Protein AF-A0A969M2R9-F1 (afdb_monomer)

Sequence (69 aa):
MEGVTQLNLEVIGKLRRDAHLKFLYTGRQKGRGRHRLYDGKVDLHQPESLEFVALVEKDIKLYSSRTAL

Secondary structure (DSSP, 8-state):
-HHHHTTT-----PPPTT---EEE--SPPPSSSSPP-EEEEPPSSSGGGSEEEEEEETTEEEEE-----

Radius of gyration: 15.72 Å; Cα contacts (8 Å, |Δi|>4): 60; chains: 1; bounding box: 40×30×39 Å

Foldseek 3Di:
DVVQVVVVHDDDDDDDPPDWAFAADPDDFDPDDDTGGTDDTQDPVDRPQWAFDDDPDPPDTDTHHPDDD

Structure (mmCIF, N/CA/C/O backbone):
data_AF-A0A969M2R9-F1
#
_entry.id   AF-A0A969M2R9-F1
#
loop_
_atom_site.group_PDB
_atom_site.id
_atom_site.type_symbol
_atom_site.label_atom_id
_atom_site.label_alt_id
_atom_site.label_comp_id
_atom_site.label_asym_id
_atom_site.label_entity_id
_atom_site.label_seq_id
_atom_site.pdbx_PDB_ins_code
_atom_site.Cartn_x
_atom_site.Cartn_y
_atom_site.Cartn_z
_atom_site.occupancy
_atom_site.B_iso_or_equiv
_atom_site.auth_seq_id
_atom_site.auth_comp_id
_atom_site.auth_asym_id
_atom_site.auth_atom_id
_atom_site.pdbx_PDB_model_num
ATOM 1 N N . MET A 1 1 ? 11.492 10.491 13.737 1.00 57.59 1 MET A N 1
ATOM 2 C CA . MET A 1 1 ? 10.769 9.207 13.886 1.00 57.59 1 MET A CA 1
ATOM 3 C C . MET A 1 1 ? 11.477 8.230 14.831 1.00 57.59 1 MET A C 1
ATOM 5 O O . MET A 1 1 ? 10.905 7.188 15.112 1.00 57.59 1 MET A O 1
ATOM 9 N N . GLU A 1 2 ? 12.651 8.572 15.381 1.00 61.41 2 GLU A N 1
ATOM 10 C CA . GLU A 1 2 ? 13.486 7.644 16.166 1.00 61.41 2 GLU A CA 1
ATOM 11 C C . GLU A 1 2 ? 12.824 7.103 17.442 1.00 61.41 2 GLU A C 1
ATOM 13 O O . GLU A 1 2 ? 12.976 5.922 17.733 1.00 61.41 2 GLU A O 1
ATOM 18 N N . GLY A 1 3 ? 12.025 7.909 18.153 1.00 73.88 3 GLY A N 1
ATOM 19 C CA . GLY A 1 3 ? 11.421 7.491 19.425 1.00 73.88 3 GLY A CA 1
ATOM 20 C C . GLY A 1 3 ? 10.399 6.349 19.333 1.00 73.88 3 GLY A C 1
ATOM 21 O O . GLY A 1 3 ? 10.204 5.643 20.313 1.00 73.88 3 GLY A O 1
ATOM 22 N N . VAL A 1 4 ? 9.763 6.129 18.174 1.00 72.50 4 VAL A N 1
ATOM 23 C CA . VAL A 1 4 ? 8.779 5.037 18.002 1.00 72.50 4 VAL A CA 1
ATOM 24 C C . VAL A 1 4 ? 9.451 3.777 17.461 1.00 72.50 4 VAL A C 1
ATOM 26 O O . VAL A 1 4 ? 9.205 2.679 17.954 1.00 72.50 4 VAL A O 1
ATOM 29 N N . THR A 1 5 ? 10.382 3.936 16.517 1.00 71.50 5 THR A N 1
ATOM 30 C CA . THR A 1 5 ? 11.171 2.822 15.972 1.00 71.50 5 THR A CA 1
ATOM 31 C C . THR A 1 5 ? 12.094 2.187 17.015 1.00 71.50 5 THR A C 1
ATOM 33 O O . THR A 1 5 ? 12.299 0.980 16.975 1.00 71.50 5 THR A O 1
ATOM 36 N N . GLN A 1 6 ? 12.608 2.9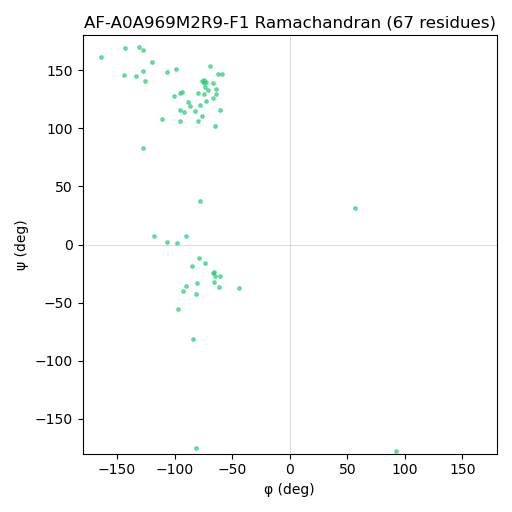57 17.984 1.00 79.69 6 GLN A N 1
ATOM 37 C CA . GLN A 1 6 ? 13.398 2.420 19.105 1.00 79.69 6 GLN A CA 1
ATOM 38 C C . GLN A 1 6 ? 12.580 1.534 20.056 1.00 79.69 6 GLN A C 1
ATOM 40 O O . GLN A 1 6 ? 13.143 0.669 20.718 1.00 79.69 6 GLN A O 1
ATOM 45 N N . LEU A 1 7 ? 11.259 1.722 20.101 1.00 85.00 7 LEU A N 1
ATOM 46 C CA . LEU A 1 7 ? 10.339 0.905 20.895 1.00 85.00 7 LEU A CA 1
ATOM 47 C C . LEU A 1 7 ? 9.799 -0.301 20.112 1.00 85.00 7 LEU A C 1
ATOM 49 O O . LEU A 1 7 ? 8.923 -1.004 20.607 1.00 85.00 7 LEU A O 1
ATOM 53 N N . ASN A 1 8 ? 10.322 -0.546 18.904 1.00 80.56 8 ASN A N 1
ATOM 54 C CA . ASN A 1 8 ? 9.881 -1.614 18.008 1.00 80.56 8 ASN A CA 1
ATOM 55 C C . ASN A 1 8 ? 8.379 -1.531 17.665 1.00 80.56 8 ASN A C 1
ATOM 57 O O . ASN A 1 8 ? 7.709 -2.545 17.481 1.00 80.56 8 ASN A O 1
ATOM 61 N N . LEU A 1 9 ? 7.849 -0.306 17.616 1.00 79.62 9 LEU A N 1
ATOM 62 C CA . LEU A 1 9 ? 6.461 -0.017 17.278 1.00 79.62 9 LEU A CA 1
ATOM 63 C C . LEU A 1 9 ? 6.367 0.580 15.872 1.00 79.62 9 LEU A C 1
ATOM 65 O O . LEU A 1 9 ? 7.249 1.317 15.423 1.00 79.62 9 LEU A O 1
ATOM 69 N N . GLU A 1 10 ? 5.254 0.304 15.198 1.00 78.06 10 GLU A N 1
ATOM 70 C CA . GLU A 1 10 ? 4.936 0.897 13.903 1.00 78.06 10 GLU A CA 1
ATOM 71 C C . GLU A 1 10 ? 4.070 2.148 14.082 1.00 78.06 10 GLU A C 1
ATOM 73 O O . GLU A 1 10 ? 3.071 2.151 14.805 1.00 78.06 10 GLU A O 1
ATOM 78 N N . VAL A 1 11 ? 4.449 3.243 13.417 1.00 77.00 11 VAL A N 1
ATOM 79 C CA . VAL A 1 11 ? 3.657 4.479 13.431 1.00 77.00 11 VAL A CA 1
ATOM 80 C C . VAL A 1 11 ? 2.503 4.337 12.445 1.00 77.00 11 VAL A C 1
ATOM 82 O O . VAL A 1 11 ? 2.693 4.464 11.236 1.00 77.00 11 VAL A O 1
ATOM 85 N N . ILE A 1 12 ? 1.294 4.151 12.968 1.00 80.94 12 ILE A N 1
ATOM 86 C CA . ILE A 1 12 ? 0.061 4.234 12.182 1.00 80.94 12 ILE A CA 1
ATOM 87 C C . ILE A 1 12 ? -0.501 5.648 12.329 1.00 80.94 12 ILE A C 1
ATOM 89 O O . ILE A 1 12 ? -0.860 6.088 13.419 1.00 80.94 12 ILE A O 1
ATOM 93 N N . GLY A 1 13 ? -0.554 6.382 11.220 1.00 81.62 13 GLY A N 1
ATOM 94 C CA . GLY A 1 13 ? -1.045 7.756 11.177 1.00 81.62 13 GLY A CA 1
ATOM 95 C C . GLY A 1 13 ? -2.115 7.953 10.112 1.00 81.62 13 GLY A C 1
ATOM 96 O O . GLY A 1 13 ? -2.300 7.125 9.220 1.00 81.62 13 GLY A O 1
ATOM 97 N N . LYS A 1 14 ? -2.809 9.092 10.175 1.00 84.31 14 LYS A N 1
ATOM 98 C CA . LYS A 1 14 ? -3.729 9.487 9.106 1.00 84.31 14 LYS A CA 1
ATOM 99 C C . LYS A 1 14 ? -2.935 9.782 7.837 1.00 84.31 14 LYS A C 1
ATOM 101 O O . LYS A 1 14 ? -2.028 10.616 7.844 1.00 84.31 14 LYS A O 1
ATOM 106 N N . LEU A 1 15 ? -3.308 9.124 6.743 1.00 82.62 15 LEU A N 1
ATOM 107 C CA . LEU A 1 15 ? -2.754 9.422 5.431 1.00 82.62 15 LEU A CA 1
ATOM 108 C C . LEU A 1 15 ? -3.140 10.854 5.034 1.00 82.62 15 LEU A C 1
ATOM 110 O O . LEU A 1 15 ? -4.297 11.259 5.168 1.00 82.62 15 LEU A O 1
ATOM 114 N N . ARG A 1 16 ? -2.172 11.632 4.542 1.00 85.19 16 ARG A N 1
ATOM 115 C CA . ARG A 1 16 ? -2.461 12.963 3.999 1.00 85.19 16 ARG A CA 1
ATOM 116 C C . ARG A 1 16 ? -3.385 12.846 2.789 1.00 85.19 16 ARG A C 1
ATOM 118 O O . ARG A 1 16 ? -3.252 11.923 1.990 1.00 85.19 16 ARG A O 1
ATOM 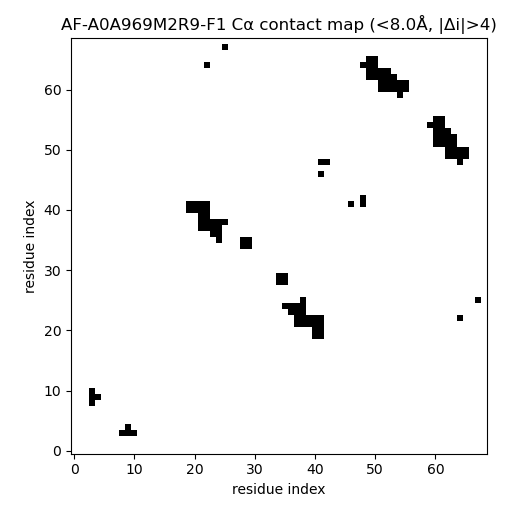125 N N . ARG A 1 17 ? -4.259 13.838 2.606 1.00 81.31 17 ARG A N 1
ATOM 126 C CA . ARG A 1 17 ? -5.212 13.883 1.483 1.00 81.31 17 ARG A CA 1
ATOM 127 C C . ARG A 1 17 ? -4.534 13.909 0.106 1.00 81.31 17 ARG A C 1
ATOM 129 O O . ARG A 1 17 ? -5.130 13.470 -0.868 1.00 81.31 17 ARG A O 1
ATOM 136 N N . ASP A 1 18 ? -3.309 14.420 0.027 1.00 83.44 18 ASP A N 1
ATOM 137 C CA . ASP A 1 18 ? -2.514 14.535 -1.199 1.00 83.44 18 ASP A CA 1
ATOM 138 C C . ASP A 1 18 ? -1.493 13.398 -1.385 1.00 83.44 18 ASP A C 1
ATOM 140 O O . ASP A 1 18 ? -0.750 13.382 -2.367 1.00 83.44 18 ASP A O 1
ATOM 144 N N . ALA A 1 19 ? -1.437 12.430 -0.467 1.00 83.38 19 ALA A N 1
ATOM 145 C CA . ALA A 1 19 ? -0.500 11.324 -0.586 1.00 83.38 19 ALA A CA 1
ATOM 146 C C . ALA A 1 19 ? -0.939 10.337 -1.679 1.00 83.38 19 ALA A C 1
ATOM 148 O O . AL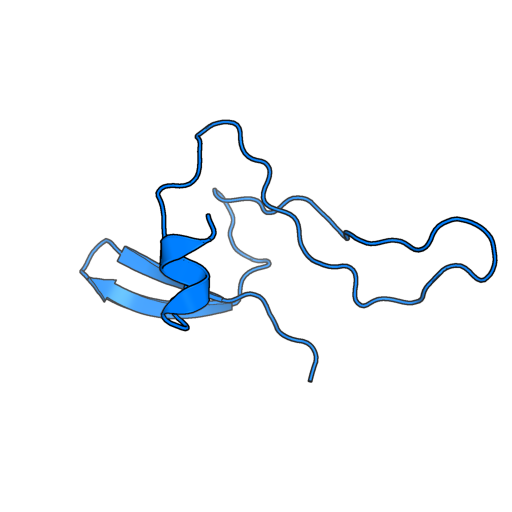A A 1 19 ? -2.096 9.929 -1.772 1.00 83.38 19 ALA A O 1
ATOM 149 N N . HIS A 1 20 ? 0.017 9.909 -2.503 1.00 84.94 20 HIS A N 1
ATOM 150 C CA . HIS A 1 20 ? -0.202 8.869 -3.503 1.00 84.94 20 HIS A CA 1
ATOM 151 C C . HIS A 1 20 ? 0.232 7.511 -2.951 1.00 84.94 20 HIS A C 1
ATOM 153 O O . HIS A 1 20 ? 1.428 7.229 -2.881 1.00 84.94 20 HIS A O 1
ATOM 159 N N . LEU A 1 21 ? -0.735 6.657 -2.617 1.00 85.69 21 LEU A N 1
ATOM 160 C CA . LEU A 1 21 ? -0.477 5.252 -2.310 1.00 85.69 21 LEU A CA 1
ATOM 161 C C . LEU A 1 21 ? -0.102 4.519 -3.610 1.00 85.69 21 LEU A C 1
ATOM 163 O O . LEU A 1 21 ? -0.762 4.703 -4.637 1.00 85.69 21 LEU A O 1
ATOM 167 N N . LYS A 1 22 ? 0.965 3.717 -3.593 1.00 88.75 22 LYS A N 1
ATOM 168 C CA . LYS A 1 22 ? 1.421 2.936 -4.753 1.00 88.75 22 LYS A CA 1
ATOM 169 C C . LYS A 1 22 ? 1.738 1.507 -4.346 1.00 88.75 22 LYS A C 1
ATOM 171 O O . LYS A 1 22 ? 2.286 1.290 -3.270 1.00 88.75 22 LYS A O 1
ATOM 176 N N . PHE A 1 23 ? 1.462 0.560 -5.235 1.00 86.69 23 PHE A N 1
ATOM 177 C CA . PHE A 1 23 ? 1.889 -0.824 -5.053 1.00 86.69 23 PHE A CA 1
ATOM 178 C C . PHE A 1 23 ? 3.385 -0.970 -5.306 1.00 86.69 23 PHE A C 1
ATOM 180 O O . PHE A 1 23 ? 3.925 -0.352 -6.229 1.00 86.69 23 PHE A O 1
ATOM 187 N N . LEU A 1 24 ? 4.043 -1.811 -4.510 1.00 88.00 24 LEU A N 1
ATOM 188 C CA . LEU A 1 24 ? 5.398 -2.263 -4.803 1.00 88.00 24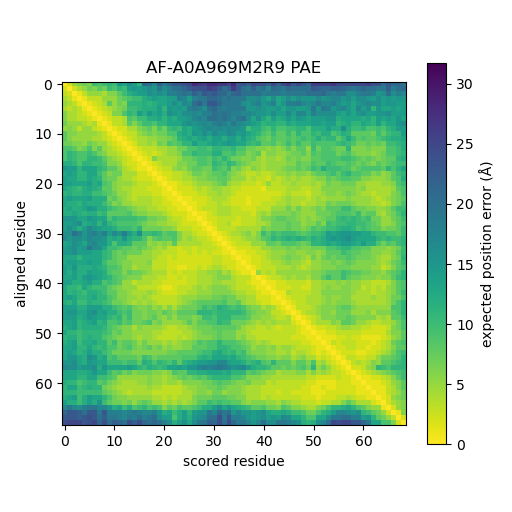 LEU A CA 1
ATOM 189 C C . LEU A 1 24 ? 5.382 -3.139 -6.055 1.00 88.00 24 LEU A C 1
ATOM 191 O O . LEU A 1 24 ? 4.478 -3.947 -6.254 1.00 88.00 24 LEU A O 1
ATOM 195 N N . TYR A 1 25 ? 6.378 -2.959 -6.915 1.00 88.50 25 TYR A N 1
ATOM 196 C CA . TYR A 1 25 ? 6.478 -3.733 -8.143 1.00 88.50 25 TYR A CA 1
ATOM 197 C C . TYR A 1 25 ? 7.125 -5.095 -7.880 1.00 88.50 25 TYR A C 1
ATOM 199 O O . TYR A 1 25 ? 8.308 -5.169 -7.552 1.00 88.50 25 TYR A O 1
ATOM 207 N N . THR A 1 26 ? 6.358 -6.165 -8.080 1.00 85.94 26 THR A N 1
ATOM 208 C CA . THR A 1 26 ? 6.793 -7.564 -7.904 1.00 85.94 26 THR A CA 1
ATOM 209 C C . THR A 1 26 ? 7.002 -8.305 -9.231 1.00 85.94 26 THR A C 1
ATOM 211 O O . THR A 1 26 ? 7.328 -9.487 -9.243 1.00 85.94 26 THR A O 1
AT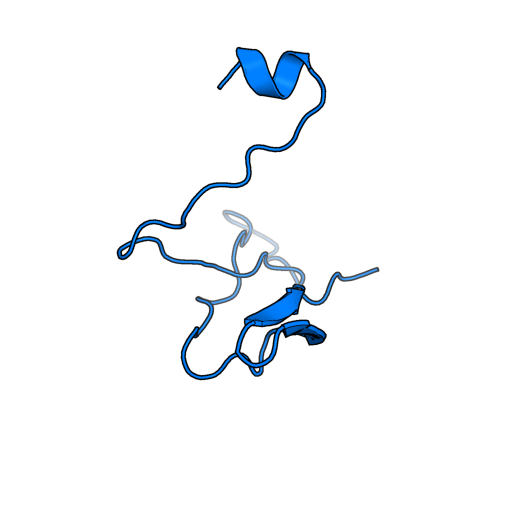OM 214 N N . GLY A 1 27 ? 6.824 -7.622 -10.366 1.00 87.56 27 GLY A N 1
ATOM 215 C CA . GLY A 1 27 ? 6.962 -8.215 -11.696 1.00 87.56 27 GLY A CA 1
ATOM 216 C C . GLY A 1 27 ? 8.407 -8.322 -12.204 1.00 87.56 27 GLY A C 1
ATOM 217 O O . GLY A 1 27 ? 9.380 -7.976 -11.529 1.00 87.56 27 GLY A O 1
ATOM 218 N N . ARG A 1 28 ? 8.549 -8.770 -13.459 1.00 91.12 28 ARG A N 1
ATOM 219 C CA . ARG A 1 28 ? 9.849 -8.928 -14.131 1.00 91.12 28 ARG A CA 1
ATOM 220 C C . ARG A 1 28 ? 10.596 -7.595 -14.247 1.00 91.12 28 ARG A C 1
ATOM 222 O O . ARG A 1 28 ? 10.197 -6.695 -14.984 1.00 91.12 28 ARG A O 1
ATOM 229 N N . GLN A 1 29 ? 11.747 -7.509 -13.588 1.00 91.62 29 GLN A N 1
ATOM 230 C CA . GLN A 1 29 ? 12.620 -6.339 -13.655 1.00 91.62 29 GLN A CA 1
ATOM 231 C C . GLN A 1 29 ? 13.288 -6.183 -15.027 1.00 91.62 29 GLN A C 1
ATOM 233 O O . GLN A 1 29 ? 13.513 -7.148 -15.765 1.00 91.62 29 GLN A O 1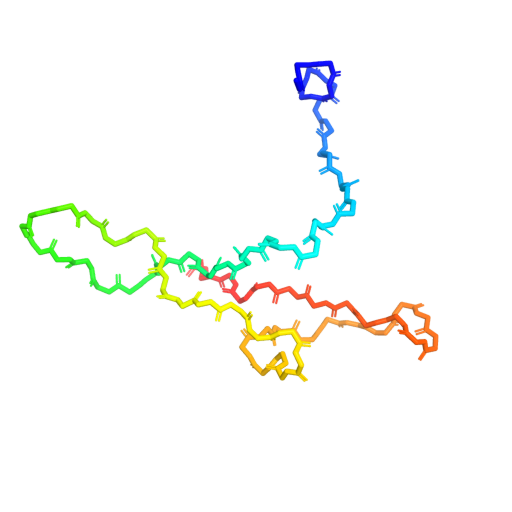
ATOM 238 N N . LYS A 1 30 ? 13.627 -4.936 -15.368 1.00 88.31 30 LYS A N 1
ATOM 239 C CA . LYS A 1 30 ? 14.400 -4.616 -16.573 1.00 88.31 30 LYS A CA 1
ATOM 240 C C . LYS A 1 30 ? 15.858 -5.037 -16.372 1.00 88.31 30 LYS A C 1
ATOM 242 O O . LYS A 1 30 ? 16.418 -4.796 -15.313 1.00 88.31 30 LYS A O 1
ATOM 247 N N . GLY A 1 31 ? 16.482 -5.606 -17.406 1.00 86.88 31 GLY A N 1
ATOM 248 C CA . GLY A 1 31 ? 17.876 -6.072 -17.335 1.00 86.88 31 GLY A CA 1
ATOM 249 C C . GLY A 1 31 ? 18.937 -4.962 -17.328 1.00 86.88 31 GLY A C 1
ATOM 250 O O . GLY A 1 31 ? 20.086 -5.225 -16.991 1.00 86.88 31 GLY A O 1
ATOM 251 N N . ARG 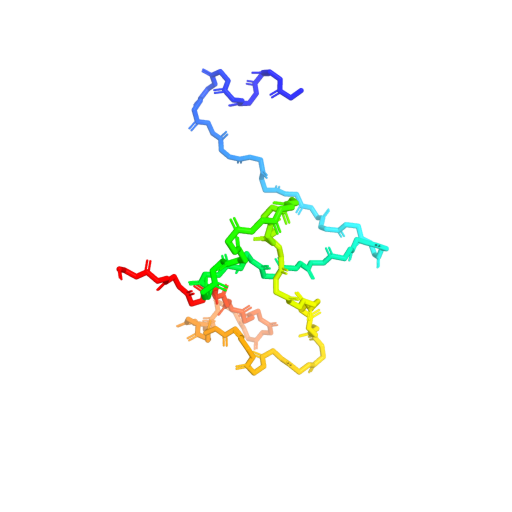A 1 32 ? 18.582 -3.726 -17.707 1.00 88.81 32 ARG A N 1
ATOM 252 C CA . ARG A 1 32 ? 19.462 -2.546 -17.658 1.00 88.81 32 ARG A CA 1
ATOM 253 C C . ARG A 1 32 ? 18.673 -1.290 -17.277 1.00 88.81 32 ARG A C 1
ATOM 255 O O . ARG A 1 32 ? 17.522 -1.132 -17.688 1.00 88.81 32 ARG A O 1
ATOM 262 N N . GLY A 1 33 ? 19.323 -0.386 -16.539 1.00 90.12 33 GLY A N 1
ATOM 263 C CA . GLY A 1 33 ? 18.733 0.846 -16.002 1.00 90.12 33 GLY A CA 1
ATOM 264 C C . GLY A 1 33 ? 18.169 0.683 -14.584 1.00 90.12 33 GLY A C 1
ATOM 265 O O . GLY A 1 33 ? 18.281 -0.379 -13.976 1.00 90.12 33 GLY A O 1
ATOM 266 N N . ARG A 1 34 ? 17.568 1.748 -14.036 1.00 89.62 34 ARG A N 1
ATOM 267 C CA . ARG A 1 34 ? 16.999 1.726 -12.677 1.00 89.62 34 ARG A CA 1
ATOM 268 C C . ARG A 1 34 ? 15.835 0.734 -12.594 1.00 89.62 34 ARG A C 1
ATOM 270 O O . ARG A 1 34 ? 14.897 0.811 -13.390 1.00 89.62 34 ARG A O 1
ATOM 277 N N . HIS A 1 35 ? 15.882 -0.149 -11.597 1.00 89.25 35 HIS A N 1
ATOM 278 C CA . HIS A 1 35 ? 14.808 -1.099 -11.309 1.00 89.25 35 HIS A CA 1
ATOM 279 C C . HIS A 1 35 ? 13.489 -0.385 -11.008 1.00 89.25 35 HIS A C 1
ATOM 281 O O . HIS A 1 35 ? 13.454 0.705 -10.423 1.00 89.25 35 HIS A O 1
ATOM 287 N N . ARG A 1 36 ? 12.385 -1.020 -11.402 1.00 89.75 36 ARG A N 1
ATOM 288 C CA . ARG A 1 36 ? 11.050 -0.510 -11.117 1.00 89.75 36 ARG A CA 1
ATOM 289 C C . ARG A 1 36 ? 10.717 -0.832 -9.663 1.00 89.75 36 ARG A C 1
ATOM 291 O O . ARG A 1 36 ? 10.715 -1.993 -9.272 1.00 89.75 36 ARG A O 1
ATOM 298 N N . LEU A 1 37 ? 10.461 0.217 -8.885 1.00 89.00 37 LEU A N 1
ATOM 299 C CA . LEU A 1 37 ? 10.100 0.125 -7.465 1.00 89.00 37 LEU A CA 1
ATOM 300 C C . LEU A 1 37 ? 8.588 0.009 -7.261 1.00 89.00 37 LEU A C 1
ATOM 302 O O . LEU A 1 37 ? 8.141 -0.697 -6.366 1.00 89.00 37 LEU A O 1
ATOM 306 N N . TYR A 1 38 ? 7.807 0.689 -8.103 1.00 89.69 38 TYR A N 1
ATOM 307 C CA . TYR A 1 38 ? 6.358 0.792 -7.953 1.00 89.69 38 TYR A CA 1
ATOM 308 C C . TYR A 1 38 ? 5.637 0.357 -9.220 1.00 89.69 38 TYR A C 1
ATOM 310 O O . TYR A 1 38 ? 6.090 0.668 -10.329 1.00 89.69 38 TYR A O 1
ATOM 318 N N . ASP A 1 39 ? 4.518 -0.342 -9.051 1.00 84.75 39 ASP A N 1
ATOM 319 C CA . ASP A 1 39 ? 3.683 -0.755 -10.169 1.00 84.75 39 ASP A CA 1
ATOM 320 C C . ASP A 1 39 ? 2.735 0.384 -10.569 1.00 84.75 39 ASP A C 1
ATOM 322 O O . ASP A 1 39 ? 3.062 1.172 -11.462 1.00 84.75 39 ASP A O 1
ATOM 326 N N . GLY A 1 40 ? 1.625 0.539 -9.846 1.00 85.06 40 GLY A N 1
ATOM 327 C CA . GLY A 1 40 ? 0.598 1.551 -10.090 1.00 85.06 40 GLY A CA 1
ATOM 328 C C . GLY A 1 40 ? 0.195 2.326 -8.835 1.00 85.06 40 GLY A C 1
ATOM 329 O O . GLY A 1 40 ? 0.585 1.981 -7.717 1.00 85.06 40 GLY A O 1
ATOM 330 N N . LYS A 1 41 ? -0.580 3.399 -9.037 1.00 88.38 41 LYS A N 1
ATOM 331 C CA . LYS A 1 41 ? -1.262 4.135 -7.962 1.00 88.38 41 LYS A CA 1
ATOM 332 C C . LYS A 1 41 ? -2.479 3.326 -7.507 1.00 88.38 41 LYS A C 1
ATOM 334 O O . LYS A 1 41 ? -3.163 2.750 -8.344 1.00 88.38 41 LYS A O 1
ATOM 339 N N . VAL A 1 42 ? -2.739 3.305 -6.205 1.00 87.00 42 VAL A N 1
ATOM 340 C CA . VAL A 1 42 ? -3.938 2.666 -5.653 1.00 87.00 42 VAL A CA 1
ATOM 341 C C . VAL A 1 42 ? -5.128 3.599 -5.823 1.00 87.00 42 VAL A C 1
ATOM 343 O O . VAL A 1 42 ? -5.050 4.780 -5.469 1.00 87.00 42 VAL A O 1
ATOM 346 N N . ASP A 1 43 ? -6.215 3.063 -6.366 1.00 85.56 43 ASP A N 1
ATOM 347 C CA . ASP A 1 43 ? -7.505 3.738 -6.389 1.00 85.56 43 ASP A CA 1
ATOM 348 C C . ASP A 1 43 ? -8.263 3.430 -5.090 1.00 85.56 43 ASP A C 1
ATOM 350 O O . ASP A 1 43 ? -8.522 2.274 -4.760 1.00 85.56 43 ASP A O 1
ATOM 354 N N . LEU A 1 44 ? -8.579 4.476 -4.325 1.00 82.12 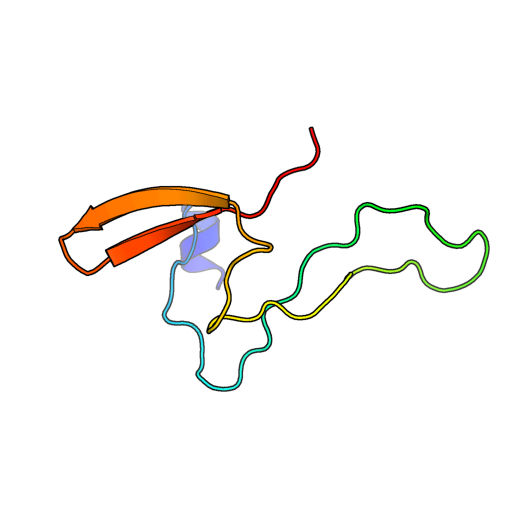44 LEU A N 1
ATOM 355 C CA . LEU A 1 44 ? -9.315 4.365 -3.063 1.00 82.12 44 LEU A CA 1
ATOM 356 C C . LEU A 1 44 ? -10.835 4.332 -3.274 1.00 82.12 44 LEU A C 1
ATOM 358 O O . LEU A 1 44 ? -11.559 3.916 -2.373 1.00 82.12 44 LEU A O 1
ATOM 362 N N . HIS A 1 45 ? -11.326 4.772 -4.436 1.00 84.00 45 HIS A N 1
ATOM 363 C CA . HIS A 1 45 ? -12.745 4.703 -4.785 1.00 84.00 45 HIS A CA 1
ATOM 364 C C . HIS A 1 45 ? -13.131 3.304 -5.269 1.00 84.00 45 HIS A C 1
ATOM 366 O O . HIS A 1 45 ? -14.246 2.855 -5.009 1.00 84.00 45 HIS A O 1
ATOM 372 N N . GLN A 1 46 ? -12.203 2.616 -5.938 1.00 83.00 46 GLN A N 1
ATOM 373 C CA . GLN A 1 46 ? -12.375 1.254 -6.443 1.00 83.00 46 GLN A CA 1
ATOM 374 C C . GLN A 1 46 ? -11.217 0.363 -5.963 1.00 83.00 46 GLN A C 1
ATOM 376 O O . GLN A 1 46 ? -10.247 0.147 -6.693 1.00 83.00 46 GLN A O 1
ATOM 381 N N . PRO A 1 47 ? -11.289 -0.171 -4.729 1.00 80.75 47 PRO A N 1
ATOM 382 C CA . PRO A 1 47 ? -10.206 -0.944 -4.124 1.00 80.75 47 PRO A CA 1
ATOM 383 C C . PRO A 1 47 ? -10.130 -2.391 -4.652 1.00 80.75 47 PRO A C 1
ATOM 385 O O . PRO A 1 47 ? -9.827 -3.304 -3.896 1.00 80.75 47 PRO A O 1
ATOM 388 N N . GLU A 1 48 ? -10.383 -2.628 -5.942 1.00 80.50 48 GLU A N 1
ATOM 389 C CA . GLU A 1 48 ? -10.362 -3.972 -6.555 1.00 80.50 48 GLU A CA 1
ATOM 390 C C . GLU A 1 48 ? -8.968 -4.616 -6.539 1.00 80.50 48 GLU A C 1
ATOM 392 O O . GLU A 1 48 ? -8.819 -5.836 -6.527 1.00 80.50 48 GLU A O 1
ATOM 397 N N . SER A 1 49 ? -7.932 -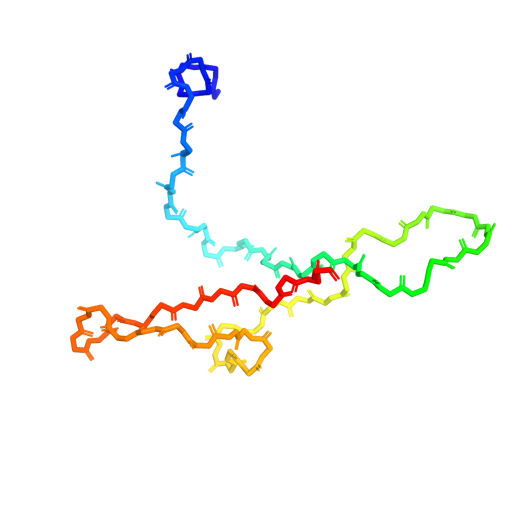3.777 -6.540 1.00 79.75 49 SER A N 1
ATOM 398 C CA . SER A 1 49 ? -6.527 -4.193 -6.466 1.00 79.75 49 SER A CA 1
ATOM 399 C C . SER A 1 49 ? -6.070 -4.553 -5.049 1.00 79.75 49 SER A C 1
ATOM 401 O O . SER A 1 49 ? -4.980 -5.104 -4.878 1.00 79.75 49 SER A O 1
ATOM 403 N N . LEU A 1 50 ? -6.882 -4.237 -4.039 1.00 85.31 50 LEU A N 1
ATOM 404 C CA . LEU A 1 50 ? -6.645 -4.596 -2.650 1.00 85.31 50 LEU A CA 1
ATOM 405 C C . LEU A 1 50 ? -7.450 -5.842 -2.288 1.00 85.31 50 LEU A C 1
ATOM 407 O O . LEU A 1 50 ? -8.529 -6.098 -2.817 1.00 85.31 50 LEU A O 1
ATOM 411 N N . GLU A 1 51 ? -6.929 -6.615 -1.349 1.00 88.00 51 GLU A N 1
ATOM 412 C CA . GLU A 1 51 ? -7.635 -7.765 -0.810 1.00 88.00 51 GLU A CA 1
ATOM 413 C C . GLU A 1 51 ? -8.497 -7.316 0.368 1.00 88.00 51 GLU A C 1
ATOM 415 O O . GLU A 1 51 ? -8.003 -6.711 1.319 1.00 88.00 51 GLU A O 1
ATOM 420 N N . PHE A 1 52 ? -9.803 -7.565 0.292 1.00 89.50 52 PHE A N 1
ATOM 421 C CA . PHE A 1 52 ? -10.701 -7.308 1.412 1.00 89.50 52 PHE A CA 1
ATOM 422 C C . PHE A 1 52 ? -10.471 -8.359 2.498 1.00 89.50 52 PHE A C 1
ATOM 424 O O . PHE A 1 52 ? -10.600 -9.552 2.241 1.00 89.50 52 PHE A O 1
ATOM 431 N N . VAL A 1 53 ? -10.157 -7.904 3.709 1.00 91.62 53 VAL A N 1
ATOM 432 C CA . VAL A 1 53 ? -9.855 -8.783 4.843 1.00 91.62 53 VAL A CA 1
ATOM 433 C C . VAL A 1 53 ? -11.089 -8.966 5.717 1.00 91.62 53 VAL A C 1
ATOM 435 O O . VAL A 1 53 ? -11.499 -10.091 5.986 1.00 91.62 53 VAL A O 1
ATOM 438 N N . ALA A 1 54 ? -11.681 -7.863 6.184 1.00 90.94 54 ALA A N 1
ATOM 439 C CA . ALA A 1 54 ? -12.797 -7.911 7.123 1.00 90.94 54 ALA A CA 1
ATOM 440 C C . ALA A 1 54 ? -13.560 -6.586 7.209 1.00 90.94 54 ALA A C 1
ATOM 442 O O . ALA A 1 54 ? -13.047 -5.512 6.888 1.00 90.94 54 ALA A O 1
ATOM 443 N N . LEU A 1 55 ? -14.787 -6.668 7.720 1.00 93.69 55 LEU A N 1
ATOM 444 C CA . LEU A 1 55 ? -15.533 -5.523 8.225 1.00 93.69 55 LEU A CA 1
ATOM 445 C C . LEU A 1 55 ? -15.243 -5.405 9.727 1.00 93.69 55 LEU A C 1
ATOM 447 O O . LEU A 1 55 ? -15.598 -6.304 10.486 1.00 93.69 55 LEU A O 1
ATOM 451 N N . VAL A 1 56 ? -14.573 -4.332 10.144 1.00 91.81 56 VAL A N 1
ATOM 452 C CA . VAL A 1 56 ? -14.212 -4.112 11.557 1.00 91.81 56 VAL A CA 1
ATOM 453 C C . VAL A 1 56 ? -15.407 -3.538 12.321 1.00 91.81 56 VAL A C 1
ATOM 455 O O . VAL A 1 56 ? -15.727 -3.985 13.416 1.00 91.81 56 VAL A O 1
ATOM 458 N N . GLU A 1 57 ? -16.111 -2.593 11.700 1.00 92.25 57 GLU A N 1
ATOM 459 C CA . GLU A 1 57 ? -17.346 -1.970 12.187 1.00 92.25 57 GLU A CA 1
ATOM 460 C C . GLU A 1 57 ? -18.275 -1.716 10.996 1.00 92.25 57 GLU A C 1
ATOM 462 O O . GLU A 1 57 ? -17.826 -1.812 9.856 1.00 92.25 57 GLU A O 1
ATOM 467 N N . LYS A 1 58 ? -19.547 -1.349 11.231 1.00 85.38 58 LYS A N 1
ATOM 468 C CA . LYS A 1 58 ? -20.567 -1.185 10.168 1.00 85.38 58 LYS A CA 1
ATOM 469 C C . LYS A 1 58 ? -20.068 -0.435 8.922 1.00 85.38 58 LYS A C 1
ATOM 471 O O . LYS A 1 58 ? -20.404 -0.852 7.819 1.00 85.38 58 LYS A O 1
ATOM 476 N N . ASP A 1 59 ? -19.222 0.582 9.102 1.00 89.44 59 ASP A N 1
ATOM 477 C CA . ASP A 1 59 ? -18.704 1.426 8.019 1.00 89.44 59 ASP A CA 1
ATOM 478 C C . ASP A 1 59 ? -17.171 1.369 7.848 1.00 89.44 59 ASP A C 1
ATOM 480 O O . ASP A 1 59 ? -16.605 2.112 7.044 1.00 89.44 59 ASP A O 1
ATOM 484 N N . ILE A 1 60 ? -16.476 0.479 8.570 1.00 89.88 60 ILE A N 1
ATOM 485 C CA . ILE A 1 60 ? -15.011 0.357 8.523 1.00 89.88 60 ILE A CA 1
ATOM 486 C C . ILE A 1 60 ? -14.619 -0.958 7.855 1.00 89.88 60 ILE A C 1
ATOM 488 O O . ILE A 1 60 ? -14.735 -2.038 8.435 1.00 89.88 60 ILE A O 1
ATOM 492 N N . LYS A 1 61 ? -14.100 -0.853 6.630 1.00 91.06 61 LYS A N 1
ATOM 493 C CA . LYS A 1 61 ? -13.591 -1.980 5.839 1.00 91.06 61 LYS A CA 1
ATOM 494 C C . LYS A 1 61 ? -12.068 -2.044 5.923 1.00 91.06 61 LYS A C 1
ATOM 496 O O . LYS A 1 61 ? -11.396 -1.051 5.644 1.00 91.06 61 LYS A O 1
ATOM 501 N N . LEU A 1 62 ? -11.537 -3.211 6.272 1.00 90.00 62 LEU A N 1
ATOM 502 C CA . LEU A 1 62 ? -10.108 -3.496 6.306 1.00 90.00 62 LEU A CA 1
ATOM 503 C C . LEU A 1 62 ? -9.673 -4.157 4.999 1.00 90.00 62 LEU A C 1
ATOM 505 O O . LEU A 1 62 ? -10.264 -5.148 4.567 1.00 90.00 62 LEU A O 1
ATOM 509 N N . TYR A 1 63 ? -8.602 -3.626 4.418 1.00 89.75 63 TYR A N 1
ATOM 510 C CA . TYR A 1 63 ? -7.978 -4.156 3.215 1.00 89.75 63 TYR A CA 1
ATOM 511 C C . TYR A 1 63 ? -6.482 -4.377 3.438 1.00 89.75 63 TYR A C 1
ATOM 513 O O . TYR A 1 63 ? -5.848 -3.617 4.172 1.00 89.75 63 TYR A O 1
ATOM 521 N N . SER A 1 64 ? -5.912 -5.369 2.762 1.00 88.19 64 SER A N 1
ATOM 522 C CA . SER A 1 64 ? -4.472 -5.618 2.701 1.00 88.19 64 SER A CA 1
ATOM 523 C C . SER A 1 64 ? -3.968 -5.538 1.259 1.00 88.19 64 SER A C 1
ATOM 525 O O . SER A 1 64 ? -4.719 -5.683 0.289 1.00 88.19 64 SER A O 1
ATOM 527 N N . SER A 1 65 ? -2.671 -5.275 1.097 1.00 84.62 65 SER A N 1
ATOM 528 C CA . SER A 1 65 ? -2.021 -5.503 -0.188 1.00 84.62 65 SER A CA 1
ATOM 529 C C . SER A 1 65 ? -1.821 -7.004 -0.384 1.00 84.62 65 SER A C 1
ATOM 531 O O . SER A 1 65 ? -1.428 -7.723 0.539 1.00 84.62 65 SER A O 1
ATOM 533 N N . ARG A 1 66 ? -2.058 -7.477 -1.609 1.00 72.50 66 ARG A N 1
ATOM 534 C CA . ARG A 1 66 ? -1.762 -8.857 -1.982 1.00 72.50 66 ARG A CA 1
ATOM 535 C C . ARG A 1 66 ? -0.248 -9.058 -1.915 1.00 72.50 66 ARG A C 1
ATOM 537 O O . ARG A 1 66 ? 0.493 -8.585 -2.776 1.00 72.50 66 ARG A O 1
ATOM 544 N N . THR A 1 67 ? 0.208 -9.697 -0.848 1.00 62.84 67 THR A N 1
ATOM 545 C CA . THR A 1 67 ? 1.622 -10.009 -0.645 1.00 62.84 67 THR A CA 1
ATOM 546 C C . THR A 1 67 ? 1.991 -11.159 -1.580 1.00 62.84 67 THR A C 1
ATOM 548 O O . THR A 1 67 ? 1.286 -12.164 -1.634 1.00 62.84 67 THR A O 1
ATOM 551 N N . ALA A 1 68 ? 3.069 -11.005 -2.351 1.00 53.72 68 ALA A N 1
ATOM 552 C CA . ALA A 1 68 ? 3.675 -12.125 -3.061 1.00 53.72 68 ALA A CA 1
ATOM 553 C C . ALA A 1 68 ? 4.458 -12.953 -2.029 1.00 53.72 68 ALA A C 1
ATOM 555 O O . ALA A 1 68 ? 5.428 -12.442 -1.469 1.00 53.72 68 ALA A O 1
ATOM 556 N N . LEU A 1 69 ? 3.974 -14.164 -1.734 1.00 45.16 69 LEU A N 1
ATOM 557 C CA . LEU A 1 69 ? 4.729 -15.209 -1.031 1.00 45.16 69 LEU A CA 1
ATOM 558 C C . LEU A 1 69 ? 5.812 -15.787 -1.948 1.00 45.16 69 LEU A C 1
ATOM 560 O O . LEU A 1 69 ? 5.517 -15.957 -3.155 1.00 45.16 69 LEU A O 1
#

Solvent-accessible surface area (backbone atoms only — not comparable to full-atom values): 4878 Å² total; per-residue (Å²): 118,64,81,45,55,77,69,76,46,83,90,85,73,84,78,58,93,84,62,81,55,61,41,72,41,85,69,92,71,64,96,71,74,87,69,66,63,57,65,50,73,64,52,84,92,60,52,78,84,39,40,80,73,47,73,81,46,103,89,41,75,43,67,42,76,78,75,87,129

Mean predicted aligned error: 8.15 Å

pLDDT: mean 83.28, std 9.18, range [45.16, 93.69]